Protein AF-A0A521EJX4-F1 (afdb_monomer_lite)

Secondary structure (DSSP, 8-state):
-HHHHHHHHHHTTSS---PPEEEEEESSSS--EEEEE--GGGTT-EEEETT---EEEEEEEEEEEE-TT--S-PPPEEEEEEEEEETTEEEEEEEEEEETTEEEEEEEEETTT--EEEEEEPPPSSPP--EEEEEETTEEEEEESSS---EEEE-TTS-EE-

Structure (mmCIF, N/CA/C/O backbone):
data_AF-A0A521EJX4-F1
#
_entry.id   AF-A0A521EJX4-F1
#
loop_
_atom_site.group_PDB
_atom_site.id
_atom_site.type_symbol
_atom_site.label_atom_id
_atom_site.label_alt_id
_atom_site.label_comp_id
_atom_site.label_asym_id
_atom_site.label_entity_id
_atom_site.label_seq_id
_atom_site.pdbx_PDB_ins_code
_atom_site.Cartn_x
_atom_site.Cartn_y
_atom_site.Cartn_z
_atom_site.occupancy
_atom_site.B_iso_or_equiv
_atom_site.auth_seq_id
_atom_site.auth_comp_id
_atom_site.auth_asym_id
_atom_site.auth_atom_id
_atom_site.pdbx_PDB_model_num
ATOM 1 N N . MET A 1 1 ? 12.817 -32.260 -7.620 1.00 46.25 1 MET A N 1
ATOM 2 C CA . MET A 1 1 ? 11.613 -31.394 -7.627 1.00 46.25 1 MET A CA 1
ATOM 3 C C . MET A 1 1 ? 11.761 -30.136 -6.765 1.00 46.25 1 MET A C 1
ATOM 5 O O . MET A 1 1 ? 11.633 -29.050 -7.306 1.00 46.25 1 MET A O 1
ATOM 9 N N . ARG A 1 2 ? 12.125 -30.228 -5.475 1.00 45.03 2 ARG A N 1
ATOM 10 C CA . ARG A 1 2 ? 12.258 -29.056 -4.572 1.00 45.03 2 ARG A CA 1
ATOM 11 C C . ARG A 1 2 ? 13.278 -27.989 -5.027 1.00 45.03 2 ARG A C 1
ATOM 13 O O . ARG A 1 2 ? 13.022 -26.803 -4.882 1.00 45.03 2 ARG A O 1
ATOM 20 N N . LYS A 1 3 ? 14.399 -28.412 -5.630 1.00 44.38 3 LYS A N 1
ATOM 21 C CA . LYS A 1 3 ? 15.443 -27.513 -6.168 1.00 44.38 3 LYS A CA 1
ATOM 22 C C . LYS A 1 3 ? 15.032 -26.791 -7.463 1.00 44.38 3 LYS A C 1
ATOM 24 O O . LYS A 1 3 ? 15.484 -25.681 -7.696 1.00 44.38 3 LYS A O 1
ATOM 29 N N . LEU A 1 4 ? 14.151 -27.397 -8.265 1.00 50.84 4 LEU A N 1
ATOM 30 C CA . LEU A 1 4 ? 13.644 -26.803 -9.509 1.00 50.84 4 LEU A CA 1
ATOM 31 C C . LEU A 1 4 ? 12.649 -25.670 -9.207 1.00 50.84 4 LEU A C 1
ATOM 33 O O . LEU A 1 4 ? 12.661 -24.634 -9.855 1.00 50.84 4 LEU A O 1
A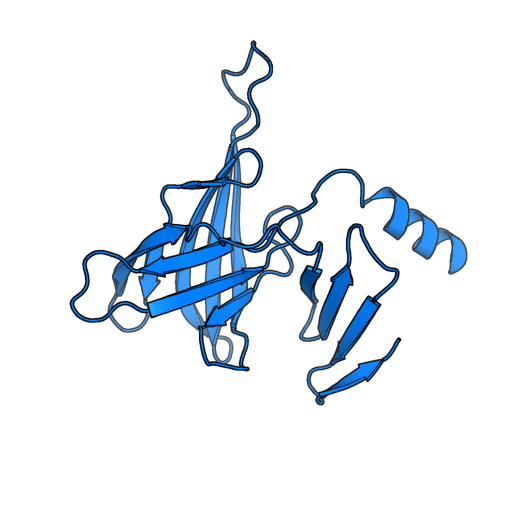TOM 37 N N . LEU A 1 5 ? 11.842 -25.851 -8.157 1.00 52.00 5 LEU A N 1
ATOM 38 C CA . LEU A 1 5 ? 10.836 -24.885 -7.715 1.00 52.00 5 LEU A CA 1
ATOM 39 C C . LEU A 1 5 ? 11.475 -23.607 -7.137 1.00 52.00 5 LEU A C 1
ATOM 41 O O . LEU A 1 5 ? 11.010 -22.509 -7.418 1.00 52.00 5 LEU A O 1
ATOM 45 N N . LEU A 1 6 ? 12.595 -23.744 -6.416 1.00 51.72 6 LEU A N 1
ATOM 46 C CA . LEU A 1 6 ? 13.436 -22.619 -5.978 1.00 51.72 6 LEU A CA 1
ATOM 47 C C . LEU A 1 6 ? 14.039 -21.845 -7.160 1.00 51.72 6 LEU A C 1
ATOM 49 O O . LEU A 1 6 ? 14.074 -20.620 -7.129 1.00 51.72 6 LEU A O 1
ATOM 53 N N . PHE A 1 7 ? 14.458 -22.543 -8.217 1.00 50.62 7 PHE A N 1
ATOM 54 C CA . PHE A 1 7 ? 15.024 -21.912 -9.411 1.00 50.62 7 PHE A CA 1
ATOM 55 C C . PHE A 1 7 ? 13.969 -21.119 -10.204 1.00 50.62 7 PHE A C 1
ATOM 57 O O . PHE A 1 7 ? 14.240 -20.010 -10.656 1.00 50.62 7 PHE A O 1
ATOM 64 N N . CYS A 1 8 ? 12.735 -21.628 -10.297 1.00 53.03 8 CYS A N 1
ATOM 65 C CA . CYS A 1 8 ? 11.620 -20.897 -10.908 1.00 53.03 8 CYS A CA 1
ATOM 66 C C . CYS A 1 8 ? 11.234 -19.626 -10.131 1.00 53.03 8 CYS A C 1
ATOM 68 O O . CYS A 1 8 ? 10.887 -18.630 -10.755 1.00 53.03 8 CYS A O 1
ATOM 70 N N . ILE A 1 9 ? 11.328 -19.630 -8.794 1.00 56.75 9 ILE A N 1
ATOM 71 C CA . ILE A 1 9 ? 11.054 -18.439 -7.965 1.00 56.75 9 ILE A CA 1
ATOM 72 C C . ILE A 1 9 ? 12.098 -17.336 -8.215 1.00 56.75 9 ILE A C 1
ATOM 74 O O . ILE A 1 9 ? 11.740 -16.163 -8.255 1.00 56.75 9 ILE A O 1
ATOM 78 N N . ILE A 1 10 ? 13.366 -17.703 -8.440 1.00 54.59 10 ILE A N 1
ATOM 79 C CA . ILE A 1 10 ? 14.466 -16.752 -8.683 1.00 54.59 10 ILE A CA 1
ATOM 80 C C . ILE A 1 10 ? 14.376 -16.120 -10.084 1.00 54.59 10 ILE A C 1
ATOM 82 O O . ILE A 1 10 ? 14.683 -14.947 -10.252 1.00 54.59 10 ILE A O 1
ATOM 86 N N . MET A 1 11 ? 13.910 -16.853 -11.097 1.00 45.06 11 MET A N 1
ATOM 87 C CA . MET A 1 11 ? 13.822 -16.325 -12.471 1.00 45.06 11 MET A CA 1
ATOM 88 C C . MET A 1 11 ? 12.661 -15.333 -12.679 1.00 45.06 11 MET A C 1
ATOM 90 O O . MET A 1 11 ? 12.671 -14.580 -13.647 1.00 45.06 11 MET A O 1
ATOM 94 N N . ILE A 1 12 ? 11.674 -15.294 -11.775 1.00 50.50 12 ILE A N 1
ATOM 95 C CA . ILE A 1 12 ? 10.532 -14.360 -11.843 1.0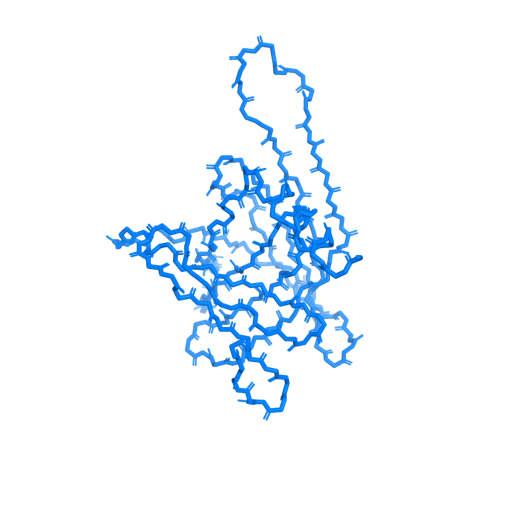0 50.50 12 ILE A CA 1
ATOM 96 C C . ILE A 1 12 ? 10.877 -12.988 -11.223 1.00 50.50 12 ILE A C 1
ATOM 98 O O . ILE A 1 12 ? 10.153 -12.020 -11.436 1.00 50.50 12 ILE A O 1
ATOM 102 N N . SER A 1 13 ? 11.997 -12.847 -10.501 1.00 42.53 13 SER A N 1
ATOM 103 C CA . SER A 1 13 ? 12.364 -11.587 -9.828 1.00 42.53 13 SER A CA 1
ATOM 104 C C . SER A 1 13 ? 13.038 -10.545 -10.735 1.00 42.53 13 SER A C 1
ATOM 106 O O . SER A 1 13 ? 13.594 -9.565 -10.238 1.00 42.53 13 SER A O 1
ATOM 108 N N . GLY A 1 14 ? 13.015 -10.736 -12.056 1.00 39.88 14 GLY A N 1
ATOM 109 C CA . GLY A 1 14 ? 13.516 -9.754 -13.011 1.00 39.88 14 GLY A CA 1
ATOM 110 C C . GLY A 1 14 ? 12.597 -8.534 -13.104 1.00 39.88 14 GLY A C 1
ATOM 111 O O . GLY A 1 14 ? 11.543 -8.605 -13.725 1.00 39.88 14 GLY A O 1
ATOM 112 N N . GLY A 1 15 ? 13.028 -7.408 -12.528 1.00 44.88 15 GLY A N 1
ATOM 113 C CA . GLY A 1 15 ? 12.704 -6.080 -13.063 1.00 44.88 15 GLY A CA 1
ATOM 114 C C . GLY A 1 15 ? 11.689 -5.203 -12.329 1.00 44.88 15 GLY A C 1
ATOM 115 O O . GLY A 1 15 ? 11.367 -4.149 -12.858 1.00 44.88 15 GLY A O 1
ATOM 116 N N . TYR A 1 16 ? 11.215 -5.555 -11.131 1.00 50.19 16 TYR A N 1
ATOM 117 C CA . TYR A 1 16 ? 10.328 -4.665 -10.365 1.00 50.19 16 TYR A CA 1
ATOM 118 C C . TYR A 1 16 ? 10.824 -4.466 -8.935 1.00 50.19 16 TYR A C 1
ATOM 120 O O . TYR A 1 16 ? 10.388 -5.128 -7.994 1.00 50.19 16 TYR A O 1
ATOM 128 N N . SER A 1 17 ? 11.733 -3.508 -8.760 1.00 55.50 17 SER A N 1
ATOM 129 C CA . SER A 1 17 ? 12.051 -2.957 -7.441 1.00 55.50 17 SER A CA 1
ATOM 130 C C . SER A 1 17 ? 10.965 -1.951 -7.062 1.00 55.50 17 SER A C 1
ATOM 132 O O . SER A 1 17 ? 11.147 -0.745 -7.198 1.00 55.50 17 SER A O 1
ATOM 134 N N . ALA A 1 18 ? 9.794 -2.445 -6.658 1.00 60.81 18 ALA A N 1
ATOM 135 C CA . ALA A 1 18 ? 8.724 -1.595 -6.149 1.00 60.81 18 ALA A CA 1
ATOM 136 C C . ALA A 1 18 ? 9.166 -0.976 -4.812 1.00 60.81 18 ALA A C 1
ATOM 138 O O . ALA A 1 18 ? 9.118 -1.620 -3.762 1.00 60.81 18 ALA A O 1
ATOM 139 N N . GLN A 1 19 ? 9.654 0.263 -4.874 1.00 80.81 19 GLN A N 1
ATOM 140 C CA . GLN A 1 19 ? 9.965 1.057 -3.692 1.00 80.81 19 GLN A CA 1
ATOM 141 C C . GLN A 1 19 ? 8.659 1.407 -2.965 1.00 80.81 19 GLN A C 1
ATOM 143 O O . GLN A 1 19 ? 7.645 1.665 -3.622 1.00 80.81 19 GLN A O 1
ATOM 148 N N . PRO A 1 20 ? 8.648 1.405 -1.623 1.00 90.12 20 PRO A N 1
ATOM 149 C CA . PRO A 1 20 ? 7.482 1.845 -0.880 1.00 90.12 20 PRO A CA 1
ATOM 150 C C . PRO A 1 20 ? 7.211 3.332 -1.115 1.00 90.12 20 PRO A C 1
ATOM 152 O O . PRO A 1 20 ? 8.138 4.130 -1.222 1.00 90.12 20 PRO A O 1
ATOM 155 N N . PHE A 1 21 ? 5.936 3.710 -1.126 1.00 91.75 21 PHE A N 1
ATOM 156 C CA . PHE A 1 21 ? 5.526 5.108 -1.222 1.00 91.75 21 PHE A CA 1
ATOM 157 C C . PHE A 1 21 ? 5.191 5.653 0.157 1.00 91.75 21 PHE A C 1
ATOM 159 O O . PHE A 1 21 ? 4.254 5.175 0.798 1.00 91.75 21 PHE A O 1
ATOM 166 N N . THR A 1 22 ? 5.918 6.672 0.602 1.00 93.38 22 THR A N 1
ATOM 167 C CA . THR A 1 22 ? 5.516 7.474 1.761 1.00 93.38 22 THR A CA 1
ATOM 168 C C . THR A 1 22 ? 4.568 8.565 1.288 1.00 93.38 22 THR A C 1
ATOM 170 O O . THR A 1 22 ? 4.873 9.310 0.362 1.00 93.38 22 THR A O 1
ATOM 173 N N . LEU A 1 23 ? 3.394 8.632 1.907 1.00 95.00 23 LEU A N 1
ATOM 174 C CA . LEU A 1 23 ? 2.277 9.451 1.463 1.00 95.00 23 LEU A CA 1
ATOM 175 C C . LEU A 1 23 ? 1.757 10.311 2.604 1.00 95.00 23 LEU A C 1
ATOM 177 O O . LEU A 1 23 ? 1.741 9.889 3.765 1.00 95.00 23 LEU A O 1
ATOM 181 N N . LYS A 1 24 ? 1.257 11.492 2.258 1.00 96.06 24 LYS A N 1
ATOM 182 C CA . LYS A 1 24 ? 0.566 12.394 3.175 1.00 96.06 24 LYS A CA 1
ATOM 183 C C . LYS A 1 24 ? -0.744 12.862 2.549 1.00 96.06 24 LYS A C 1
ATOM 185 O O . LYS A 1 24 ? -0.787 13.149 1.358 1.00 96.06 24 LYS A O 1
ATOM 190 N N . SER A 1 25 ? -1.815 12.923 3.336 1.00 96.38 25 SER A N 1
ATOM 191 C CA . SER A 1 25 ? -3.066 13.537 2.893 1.00 96.38 25 SER A CA 1
ATOM 192 C C . SER A 1 25 ? -2.936 15.052 2.829 1.00 96.38 25 SER A C 1
ATOM 194 O O . SER A 1 25 ? -2.350 15.639 3.738 1.00 96.38 25 SER A O 1
ATOM 196 N N . THR A 1 26 ? -3.539 15.674 1.821 1.00 92.25 26 THR A N 1
ATOM 197 C CA . THR A 1 26 ? -3.525 17.131 1.646 1.00 92.25 26 THR A CA 1
ATOM 198 C C . THR A 1 26 ? -4.936 17.717 1.593 1.00 92.25 26 THR A C 1
ATOM 200 O O . THR A 1 26 ? -5.910 17.023 1.289 1.00 92.25 26 THR A O 1
ATOM 203 N N . GLY A 1 27 ? -5.054 19.004 1.939 1.00 82.56 27 GLY A N 1
ATOM 204 C CA . GLY A 1 27 ? -6.307 19.767 1.850 1.00 82.56 27 GLY A CA 1
ATOM 205 C C . GLY A 1 27 ? -7.297 19.571 3.006 1.00 82.56 27 GLY A C 1
ATOM 206 O O . GLY A 1 27 ? -8.424 20.052 2.921 1.00 82.56 27 GLY A O 1
ATOM 207 N N . GLU A 1 28 ? -6.903 18.893 4.085 1.00 82.25 28 GLU A N 1
ATOM 208 C CA . GLU A 1 28 ? -7.753 18.633 5.252 1.00 82.25 28 GLU A CA 1
ATOM 209 C C . GLU A 1 28 ? -7.267 19.403 6.487 1.00 82.25 28 GLU A C 1
ATOM 211 O O . GLU A 1 28 ? -6.089 19.708 6.632 1.00 82.25 28 GLU A O 1
ATOM 216 N N . ALA A 1 29 ? -8.169 19.685 7.435 1.00 81.88 29 ALA A N 1
ATOM 217 C CA . ALA A 1 29 ? -7.794 20.361 8.686 1.00 81.88 29 ALA A CA 1
ATOM 218 C C . ALA A 1 29 ? -6.841 19.520 9.559 1.00 81.88 29 ALA A C 1
ATOM 220 O O . ALA A 1 29 ? -6.117 20.052 10.400 1.00 81.88 29 ALA A O 1
ATOM 221 N N . LYS A 1 30 ? -6.868 18.193 9.386 1.00 87.69 30 LYS A N 1
ATOM 222 C CA . LYS A 1 30 ? -5.956 17.259 10.043 1.00 87.69 30 LYS A CA 1
ATOM 223 C C . LYS A 1 30 ? -5.430 16.257 9.030 1.00 87.69 30 LYS A C 1
ATOM 225 O O . LYS A 1 30 ? -6.145 15.330 8.646 1.00 87.69 30 LYS A O 1
ATOM 230 N N . ASP A 1 31 ? -4.163 16.421 8.685 1.00 92.19 31 ASP A N 1
ATOM 231 C CA . ASP A 1 31 ? -3.469 15.505 7.795 1.00 92.19 31 ASP A CA 1
ATOM 232 C C . ASP A 1 31 ? -3.160 14.167 8.485 1.00 92.19 31 ASP A C 1
ATOM 234 O O . ASP A 1 31 ? -3.009 14.075 9.710 1.00 92.19 31 ASP A O 1
ATOM 238 N N . PHE A 1 32 ? -3.020 13.120 7.681 1.00 94.44 32 PHE A N 1
ATOM 239 C CA . PHE A 1 32 ? -2.450 11.841 8.077 1.00 94.44 32 PHE A CA 1
ATOM 240 C C . PHE A 1 32 ? -1.388 11.399 7.073 1.00 94.44 32 PHE A C 1
ATOM 242 O O . PHE A 1 32 ? -1.407 11.792 5.908 1.00 94.44 32 PHE A O 1
ATOM 249 N N . SER A 1 33 ? -0.483 10.539 7.530 1.00 95.44 33 SER A N 1
ATOM 250 C CA . SER A 1 33 ? 0.582 9.971 6.708 1.00 95.44 33 SER A CA 1
ATOM 251 C C . SER A 1 33 ? 0.611 8.455 6.831 1.00 95.44 33 SER A C 1
ATOM 253 O O . SER A 1 33 ? 0.192 7.889 7.848 1.00 95.44 33 SER A O 1
ATOM 255 N N . LEU A 1 34 ? 1.070 7.798 5.772 1.00 96.38 34 LEU A N 1
ATOM 256 C CA . LEU A 1 34 ? 1.212 6.350 5.703 1.00 96.38 34 LEU A CA 1
ATOM 257 C C . LEU A 1 34 ? 2.303 5.961 4.710 1.00 96.38 34 LEU A C 1
ATOM 259 O O . LEU A 1 34 ? 2.624 6.722 3.803 1.00 96.38 34 LEU A O 1
ATOM 263 N N . THR A 1 35 ? 2.831 4.755 4.859 1.00 95.38 35 THR A N 1
ATOM 264 C CA . THR A 1 35 ? 3.704 4.128 3.869 1.00 95.38 35 THR A CA 1
ATOM 265 C C . THR A 1 35 ? 2.953 2.979 3.212 1.00 95.38 35 THR A C 1
ATOM 267 O O . TH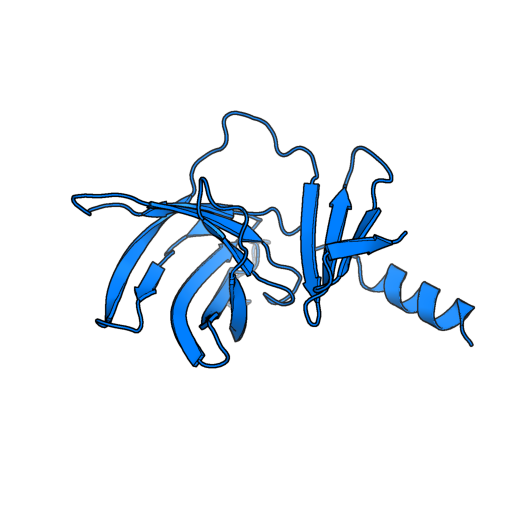R A 1 35 ? 2.407 2.119 3.907 1.00 95.38 35 THR A O 1
ATOM 270 N N . LEU A 1 36 ? 2.917 2.959 1.883 1.00 95.56 36 LEU A N 1
ATOM 271 C CA . LEU A 1 36 ? 2.359 1.875 1.086 1.00 95.56 36 LEU A CA 1
ATOM 272 C C . LEU A 1 36 ? 3.493 1.001 0.558 1.00 95.56 36 LEU A C 1
ATOM 274 O O . LEU A 1 36 ? 4.397 1.479 -0.121 1.00 95.56 36 LEU A O 1
ATOM 278 N N . TYR A 1 37 ? 3.406 -0.294 0.838 1.00 94.31 37 TYR A N 1
ATOM 279 C CA . TYR A 1 37 ? 4.263 -1.319 0.253 1.00 94.31 37 TYR A CA 1
ATOM 280 C C . TYR A 1 37 ? 3.447 -2.120 -0.755 1.00 94.31 37 TYR A C 1
ATOM 282 O O . TYR A 1 37 ? 2.281 -2.419 -0.498 1.00 94.31 37 TYR A O 1
ATOM 290 N N . TYR A 1 38 ? 4.044 -2.479 -1.888 1.00 92.62 38 TYR A N 1
ATOM 291 C CA . TYR A 1 38 ? 3.404 -3.281 -2.928 1.00 92.62 38 TYR A CA 1
ATOM 292 C C . TYR A 1 38 ? 4.457 -4.050 -3.721 1.00 92.62 38 TYR A C 1
ATOM 294 O O . TYR A 1 38 ? 5.595 -3.610 -3.838 1.00 92.62 38 TYR A O 1
ATOM 302 N N . GLY A 1 39 ? 4.083 -5.215 -4.237 1.00 89.00 39 GLY A N 1
ATOM 303 C CA . GLY A 1 39 ? 4.875 -5.986 -5.188 1.00 89.00 39 GLY A CA 1
ATOM 304 C C . GLY A 1 39 ? 4.326 -5.873 -6.606 1.00 89.00 39 GLY A C 1
ATOM 305 O O . GLY A 1 39 ? 3.427 -5.079 -6.889 1.00 89.00 39 GLY A O 1
ATOM 306 N N . ALA A 1 40 ? 4.847 -6.719 -7.495 1.00 86.88 40 ALA A N 1
ATOM 307 C CA . ALA A 1 40 ? 4.451 -6.760 -8.900 1.00 86.88 40 ALA A CA 1
ATOM 308 C C . ALA A 1 40 ? 2.923 -6.841 -9.077 1.00 86.88 40 ALA A C 1
ATOM 310 O O . ALA A 1 40 ? 2.239 -7.609 -8.387 1.00 86.88 40 ALA A O 1
ATOM 311 N N . GLN A 1 41 ? 2.394 -6.057 -10.023 1.00 89.75 41 GLN A N 1
ATOM 312 C CA . GLN A 1 41 ? 0.957 -5.968 -10.325 1.00 89.75 41 GLN A CA 1
ATOM 313 C C . GLN A 1 41 ? 0.098 -5.558 -9.112 1.00 89.75 41 GLN A C 1
ATOM 315 O O . GLN A 1 41 ? -1.061 -5.960 -8.981 1.00 89.75 41 GLN A O 1
ATOM 320 N N . GLY A 1 42 ? 0.697 -4.840 -8.159 1.00 90.19 42 GLY A N 1
ATOM 321 C CA . GLY A 1 42 ? 0.069 -4.424 -6.910 1.00 90.19 42 GLY A CA 1
ATOM 322 C C . GLY A 1 42 ? -0.196 -5.546 -5.901 1.00 90.19 42 GLY A C 1
ATOM 323 O O . GLY A 1 42 ? -0.929 -5.339 -4.932 1.00 90.19 42 GLY A O 1
ATOM 324 N N . LYS A 1 43 ? 0.364 -6.744 -6.096 1.00 93.06 43 LYS A N 1
ATOM 325 C CA . LYS A 1 43 ? 0.176 -7.879 -5.178 1.00 93.06 43 LYS A CA 1
ATOM 326 C C . LYS A 1 43 ? 0.988 -7.712 -3.899 1.00 93.06 43 LYS A C 1
ATOM 328 O O . LYS A 1 43 ? 1.963 -6.974 -3.847 1.00 93.06 43 LYS A O 1
ATOM 333 N N . GLY A 1 44 ? 0.581 -8.429 -2.853 1.00 93.38 44 GLY A N 1
ATOM 334 C CA . GLY A 1 44 ? 1.265 -8.409 -1.558 1.00 93.38 44 GLY A CA 1
ATOM 335 C C . GLY A 1 44 ? 1.260 -7.044 -0.868 1.00 93.38 44 GLY A C 1
ATOM 336 O O . GLY A 1 44 ? 2.116 -6.783 -0.022 1.00 93.38 44 GLY A O 1
ATOM 337 N N . ALA A 1 45 ? 0.332 -6.171 -1.265 1.00 96.06 45 ALA A N 1
ATOM 338 C CA . ALA A 1 45 ? 0.308 -4.789 -0.841 1.00 96.06 45 ALA A CA 1
ATOM 339 C C . ALA A 1 45 ? -0.304 -4.611 0.553 1.00 96.06 45 ALA A C 1
ATOM 341 O O . ALA A 1 45 ? -1.209 -5.342 0.972 1.00 96.06 45 ALA A O 1
ATOM 342 N N . PHE A 1 46 ? 0.186 -3.609 1.272 1.00 97.12 46 PHE A N 1
ATOM 343 C CA . PHE A 1 46 ? -0.351 -3.178 2.556 1.00 97.12 46 PHE A CA 1
ATOM 344 C C . PHE A 1 46 ? 0.015 -1.715 2.817 1.00 97.12 46 PHE A C 1
ATOM 346 O O . PHE A 1 46 ? 0.990 -1.201 2.266 1.00 97.12 46 PHE A O 1
ATOM 353 N N . VAL A 1 47 ? -0.744 -1.058 3.692 1.00 97.12 47 VAL A N 1
ATOM 354 C CA . VAL A 1 47 ? -0.373 0.252 4.240 1.00 97.12 47 VAL A CA 1
ATOM 355 C C . VAL A 1 47 ? 0.036 0.138 5.698 1.00 97.12 47 VAL A C 1
ATOM 357 O O . VAL A 1 47 ? -0.481 -0.697 6.444 1.00 97.12 47 VAL A O 1
ATOM 360 N N . GLN A 1 48 ? 0.942 1.013 6.112 1.00 96.12 48 GLN A N 1
ATOM 361 C CA . GLN A 1 48 ? 1.292 1.239 7.504 1.00 96.12 48 GLN A CA 1
ATOM 362 C C . GLN A 1 48 ? 1.149 2.731 7.807 1.00 96.12 48 GLN A C 1
ATOM 364 O O . GLN A 1 48 ? 1.882 3.551 7.260 1.00 96.12 48 GLN A O 1
ATOM 369 N N . TYR A 1 49 ? 0.199 3.092 8.670 1.00 95.12 49 TYR A N 1
ATOM 370 C CA . TYR A 1 49 ? 0.007 4.484 9.079 1.00 95.12 49 TYR A CA 1
ATOM 371 C C . TYR A 1 49 ? 1.176 4.968 9.942 1.00 95.12 49 TYR A C 1
ATOM 373 O O . TYR A 1 49 ? 1.682 4.238 10.798 1.00 95.12 49 TYR A O 1
ATOM 381 N N . SER A 1 50 ? 1.588 6.220 9.753 1.00 93.25 50 SER A N 1
ATOM 382 C CA . SER A 1 50 ? 2.676 6.817 10.524 1.00 93.25 50 SER A CA 1
ATOM 383 C C . SER A 1 50 ? 2.370 6.779 12.026 1.00 93.25 50 SER A C 1
ATOM 385 O O . SER A 1 50 ? 1.268 7.099 12.472 1.00 93.25 50 SER A O 1
ATOM 387 N N . GLY A 1 51 ? 3.354 6.348 12.820 1.00 91.69 51 GLY A N 1
ATOM 388 C CA . GLY A 1 51 ? 3.207 6.171 14.269 1.00 91.69 51 GLY A CA 1
ATOM 389 C C . GLY A 1 51 ? 2.438 4.912 14.695 1.00 91.69 51 GLY A C 1
ATOM 390 O O . GLY A 1 51 ? 2.232 4.712 15.893 1.00 91.69 51 GLY A O 1
ATOM 391 N N . LYS A 1 52 ? 2.022 4.053 13.755 1.00 92.56 52 LYS A N 1
ATOM 392 C CA . LYS A 1 52 ? 1.363 2.767 14.029 1.00 92.56 52 LYS A CA 1
ATOM 393 C C . LYS A 1 52 ? 2.276 1.597 13.677 1.00 92.56 52 LYS A C 1
ATOM 395 O O . LYS A 1 52 ? 3.060 1.655 12.729 1.00 92.56 52 LYS A O 1
ATOM 400 N N . LYS A 1 53 ? 2.195 0.524 14.466 1.00 88.88 53 LYS A N 1
ATOM 401 C CA . LYS A 1 53 ? 2.913 -0.734 14.182 1.00 88.88 53 LYS A CA 1
ATOM 402 C C . LYS A 1 53 ? 2.069 -1.670 13.326 1.00 88.88 53 LYS A C 1
ATOM 404 O O . LYS A 1 53 ? 2.607 -2.538 12.648 1.00 88.88 53 LYS A O 1
ATOM 409 N N . GLU A 1 54 ? 0.758 -1.496 13.392 1.00 91.69 54 GLU A N 1
ATOM 410 C CA . GLU A 1 54 ? -0.224 -2.266 12.661 1.00 91.69 54 GLU A CA 1
ATOM 411 C C . GLU A 1 54 ? -0.124 -1.980 11.162 1.00 91.69 54 GLU A C 1
ATOM 413 O O . GLU A 1 54 ? 0.020 -0.833 10.731 1.00 91.69 54 GLU A O 1
ATOM 418 N N . ILE A 1 55 ? -0.239 -3.046 10.375 1.00 94.75 55 ILE A N 1
ATOM 419 C CA . ILE A 1 55 ? -0.367 -2.978 8.923 1.00 94.75 55 ILE A CA 1
ATOM 420 C C . ILE A 1 55 ? -1.805 -3.300 8.536 1.00 94.75 55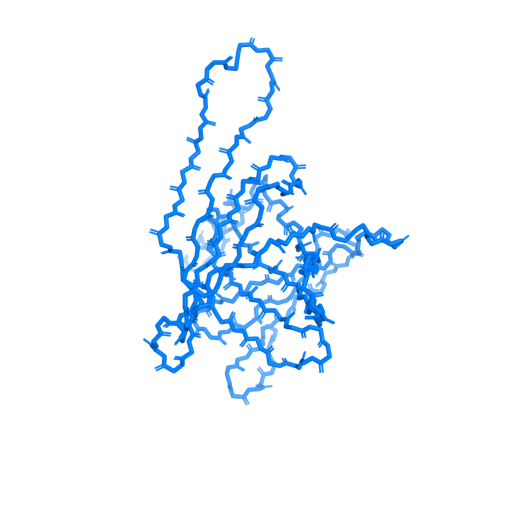 ILE A C 1
ATOM 422 O O . ILE A 1 55 ? -2.467 -4.105 9.194 1.00 94.75 55 ILE A O 1
ATOM 426 N N . ILE A 1 56 ? -2.279 -2.702 7.451 1.00 96.12 56 ILE A N 1
ATOM 427 C CA . ILE A 1 56 ? -3.597 -2.992 6.894 1.00 96.12 56 ILE A CA 1
ATOM 428 C C . ILE A 1 56 ? -3.401 -3.563 5.499 1.00 96.12 56 ILE A C 1
ATOM 430 O O . ILE A 1 56 ? -2.813 -2.922 4.627 1.00 96.12 56 ILE A O 1
ATOM 434 N N . SER A 1 57 ? -3.874 -4.791 5.298 1.00 96.69 57 SER A N 1
ATOM 435 C CA . SER A 1 57 ? -3.748 -5.486 4.022 1.00 96.69 57 SER A CA 1
ATOM 436 C C . SER A 1 57 ? -4.544 -4.782 2.930 1.00 96.69 57 SER A C 1
ATOM 438 O O . SER A 1 57 ? -5.699 -4.397 3.145 1.00 96.69 57 SER A O 1
ATOM 440 N N . LEU A 1 58 ? -3.948 -4.699 1.746 1.00 97.75 58 LEU A N 1
ATOM 441 C CA . LEU A 1 58 ? -4.593 -4.201 0.547 1.00 97.75 58 LEU A CA 1
ATOM 442 C C . LEU A 1 58 ? -4.915 -5.365 -0.393 1.00 97.75 58 LEU A C 1
ATOM 444 O O . LEU A 1 58 ? -4.039 -6.125 -0.803 1.00 97.75 58 LEU A O 1
ATOM 448 N N . GLN A 1 59 ? -6.185 -5.498 -0.759 1.00 97.06 59 GLN A N 1
ATOM 449 C CA . GLN A 1 59 ? -6.629 -6.444 -1.777 1.00 97.06 59 GLN A CA 1
ATOM 450 C C . GLN A 1 59 ? -6.657 -5.745 -3.136 1.00 97.06 59 GLN A C 1
ATOM 452 O O . GLN A 1 59 ? -7.284 -4.697 -3.278 1.00 97.06 59 GLN A O 1
ATOM 457 N N . VAL A 1 60 ? -6.024 -6.334 -4.152 1.00 97.06 60 VAL A N 1
ATOM 458 C CA . VAL A 1 60 ? -6.102 -5.822 -5.529 1.00 97.06 60 VAL A CA 1
ATOM 459 C C . VAL A 1 60 ? -7.552 -5.891 -6.006 1.00 97.06 60 VAL A C 1
ATOM 461 O O . VAL A 1 60 ? -8.134 -6.971 -6.087 1.00 97.06 60 VAL A O 1
ATOM 464 N N . LYS A 1 61 ? -8.130 -4.731 -6.322 1.00 97.56 61 LYS A N 1
ATOM 465 C CA . LYS A 1 61 ? -9.446 -4.613 -6.960 1.00 97.56 61 LYS A CA 1
ATOM 466 C C . LYS A 1 61 ? -9.313 -4.530 -8.476 1.00 97.56 61 LYS A C 1
ATOM 468 O O . LYS A 1 61 ? -10.116 -5.116 -9.193 1.00 97.56 61 LYS A O 1
ATOM 473 N N . SER A 1 62 ? -8.329 -3.778 -8.957 1.00 97.06 62 SER A N 1
ATOM 474 C CA . SER A 1 62 ? -8.016 -3.652 -10.379 1.00 97.06 62 SER A CA 1
ATOM 475 C C . SER A 1 62 ? -6.542 -3.319 -10.545 1.00 97.06 62 SER A C 1
ATOM 477 O O . SER A 1 62 ? -6.001 -2.518 -9.787 1.00 97.06 62 SER A O 1
ATOM 479 N N . PHE A 1 63 ? -5.936 -3.898 -11.571 1.00 95.19 63 PHE A N 1
ATOM 480 C CA . PHE A 1 63 ? -4.613 -3.550 -12.063 1.00 95.19 63 PHE A CA 1
ATOM 481 C C . PHE A 1 63 ? -4.705 -3.470 -13.582 1.00 95.19 63 PHE A C 1
ATOM 483 O O . PHE A 1 63 ? -5.250 -4.383 -14.208 1.00 95.19 63 PHE A O 1
ATOM 490 N N . ARG A 1 64 ? -4.242 -2.369 -14.167 1.00 94.44 64 ARG A N 1
ATOM 491 C CA . ARG A 1 64 ? -4.174 -2.196 -15.620 1.00 94.44 64 ARG A CA 1
ATOM 492 C C . ARG A 1 64 ? -2.849 -1.552 -15.969 1.00 94.44 64 ARG A C 1
ATOM 494 O O . ARG A 1 64 ? -2.394 -0.680 -15.241 1.00 94.44 64 ARG A O 1
ATOM 501 N N . VAL A 1 65 ? -2.283 -1.976 -17.084 1.00 91.19 65 VAL A N 1
ATOM 502 C CA . VAL A 1 65 ? -1.122 -1.331 -17.685 1.00 91.19 65 VAL A CA 1
ATOM 503 C C . VAL A 1 65 ? -1.626 -0.694 -18.961 1.00 91.19 65 VAL A C 1
ATOM 505 O O . VAL A 1 65 ? -2.233 -1.377 -19.784 1.00 91.19 65 VAL A O 1
ATOM 508 N N . ASP A 1 66 ? -1.452 0.611 -19.075 1.00 88.25 66 ASP A N 1
ATOM 509 C CA . ASP A 1 66 ? -1.585 1.281 -20.357 1.00 88.25 66 ASP A CA 1
ATOM 510 C C . ASP A 1 66 ? -0.226 1.208 -21.037 1.00 88.25 66 ASP A C 1
ATOM 512 O O . ASP A 1 66 ? 0.757 1.604 -20.413 1.00 88.25 66 ASP A O 1
ATOM 516 N N . THR A 1 67 ? -0.191 0.693 -22.265 1.00 82.50 67 THR A N 1
ATOM 517 C CA . THR A 1 67 ? 0.982 0.564 -23.148 1.00 82.50 67 THR A CA 1
ATOM 518 C C . THR A 1 67 ? 0.824 1.375 -24.442 1.00 82.50 67 THR A C 1
ATOM 520 O O . THR A 1 67 ? 1.727 1.381 -25.279 1.00 82.50 67 THR A O 1
ATOM 523 N N . ASP A 1 68 ? -0.328 2.018 -24.650 1.00 73.81 68 ASP A N 1
ATOM 524 C CA . ASP A 1 68 ? -0.706 2.593 -25.939 1.00 73.81 68 ASP A CA 1
ATOM 525 C C . ASP A 1 68 ? -0.049 3.964 -26.172 1.00 73.81 68 ASP A C 1
ATOM 527 O O . ASP A 1 68 ? 0.120 4.779 -25.267 1.00 73.81 68 ASP A O 1
ATOM 531 N N . GLY A 1 69 ? 0.332 4.234 -27.426 1.00 59.03 69 GLY A N 1
ATOM 532 C CA . GLY A 1 69 ? 0.845 5.542 -27.859 1.00 59.03 69 GLY A CA 1
ATOM 533 C C . GLY A 1 69 ? 2.325 5.826 -27.564 1.00 59.03 69 GLY A C 1
ATOM 534 O O . GLY A 1 69 ? 2.787 6.928 -27.851 1.00 59.03 69 GLY A O 1
ATOM 535 N N . ARG A 1 70 ? 3.089 4.856 -27.043 1.00 65.00 70 ARG A N 1
ATOM 536 C CA . ARG A 1 70 ? 4.499 5.049 -26.649 1.00 65.00 70 ARG A CA 1
ATOM 537 C C . ARG A 1 70 ? 5.479 4.522 -27.695 1.00 65.00 70 ARG A C 1
ATOM 539 O O . ARG A 1 70 ? 6.087 3.468 -27.543 1.00 65.00 70 ARG A O 1
ATOM 546 N N . SER A 1 71 ? 5.628 5.259 -28.792 1.00 57.41 71 SER A N 1
ATOM 547 C CA . SER A 1 71 ? 6.593 4.961 -29.865 1.00 57.41 71 SER A CA 1
ATOM 548 C C . SER A 1 71 ? 8.029 5.442 -29.582 1.00 57.41 71 SER A C 1
ATOM 550 O O . SER A 1 71 ? 8.904 5.274 -30.426 1.00 57.41 71 SER A O 1
ATOM 552 N N . ASP A 1 72 ? 8.287 6.046 -28.421 1.00 61.50 72 ASP A N 1
ATOM 553 C CA . ASP A 1 72 ? 9.504 6.808 -28.096 1.00 61.50 72 ASP A CA 1
ATOM 554 C C . ASP A 1 72 ? 10.278 6.298 -26.861 1.00 61.50 72 ASP A C 1
ATOM 556 O O . ASP A 1 72 ? 11.232 6.939 -26.424 1.00 61.50 72 ASP A O 1
ATOM 560 N N . GLY A 1 73 ? 9.914 5.135 -26.306 1.00 62.75 73 GLY A N 1
ATOM 561 C CA . GLY A 1 73 ? 10.604 4.549 -25.148 1.00 62.75 73 GLY A CA 1
ATOM 562 C C . GLY A 1 73 ? 10.173 5.112 -23.788 1.00 62.75 73 GLY A C 1
ATOM 563 O O . GLY A 1 73 ? 10.853 4.871 -22.788 1.00 62.75 73 GLY A O 1
ATOM 564 N N . GLN A 1 74 ? 9.055 5.843 -23.728 1.00 69.62 74 GLN A N 1
ATOM 565 C CA . GLN A 1 74 ? 8.447 6.250 -22.462 1.00 69.62 74 GLN A CA 1
ATOM 566 C C . GLN A 1 74 ? 7.939 5.041 -21.652 1.00 69.62 74 GLN A C 1
ATOM 568 O O . GLN A 1 74 ? 7.449 4.071 -22.233 1.00 69.62 74 GLN A O 1
ATOM 573 N N . PRO A 1 75 ? 8.046 5.082 -20.313 1.00 74.88 75 PRO A N 1
ATOM 574 C CA . PRO A 1 75 ? 7.630 3.981 -19.451 1.00 74.88 75 PRO A CA 1
ATOM 575 C C . PRO A 1 75 ? 6.120 3.762 -19.420 1.00 74.88 75 PRO A C 1
ATOM 577 O O . PRO A 1 75 ? 5.333 4.696 -19.578 1.00 74.88 75 PRO A O 1
ATOM 580 N N . ASP A 1 76 ? 5.732 2.524 -19.123 1.00 85.81 76 ASP A N 1
ATOM 581 C CA . ASP A 1 76 ? 4.334 2.165 -18.927 1.00 85.81 76 ASP A CA 1
ATOM 582 C C . ASP A 1 76 ? 3.714 2.843 -17.705 1.00 85.81 76 ASP A C 1
ATOM 584 O O . ASP A 1 76 ? 4.380 3.072 -16.689 1.00 85.81 76 ASP A O 1
ATOM 588 N N . ILE A 1 77 ? 2.415 3.137 -17.813 1.00 89.50 77 ILE A N 1
ATOM 589 C CA . ILE A 1 77 ? 1.615 3.647 -16.702 1.00 89.50 77 ILE A CA 1
ATOM 590 C C . ILE A 1 77 ? 0.812 2.487 -16.124 1.00 89.50 77 ILE A C 1
ATOM 592 O O . ILE A 1 77 ? -0.025 1.875 -16.794 1.00 89.50 77 ILE A O 1
ATOM 596 N N . GLU A 1 78 ? 1.052 2.207 -14.850 1.00 92.31 78 GLU A N 1
ATOM 597 C CA . GLU A 1 78 ? 0.303 1.232 -14.075 1.00 92.31 78 GLU A CA 1
ATOM 598 C C . GLU A 1 78 ? -0.825 1.925 -13.302 1.00 92.31 78 GLU A C 1
ATOM 600 O O . GLU A 1 78 ? -0.600 2.784 -12.450 1.00 92.31 78 GLU A O 1
ATOM 605 N N . TYR A 1 79 ? -2.060 1.505 -13.554 1.00 95.31 79 TYR A N 1
ATOM 606 C CA . TYR A 1 79 ? -3.243 1.934 -12.819 1.00 95.31 79 TYR A CA 1
ATOM 607 C C . TYR A 1 79 ? -3.590 0.893 -11.760 1.00 95.31 79 TYR A C 1
ATOM 609 O O . TYR A 1 79 ? -4.085 -0.199 -12.070 1.00 95.31 79 TYR A O 1
ATOM 617 N N . CYS A 1 80 ? -3.384 1.250 -10.496 1.00 96.06 80 CYS A N 1
ATOM 618 C CA . CYS A 1 80 ? -3.631 0.374 -9.359 1.00 96.06 80 CYS A CA 1
ATOM 619 C C . CYS A 1 80 ? -4.846 0.839 -8.553 1.00 96.06 80 CYS A C 1
ATOM 621 O O . CYS A 1 80 ? -4.946 1.995 -8.139 1.00 96.06 80 CYS A O 1
ATOM 62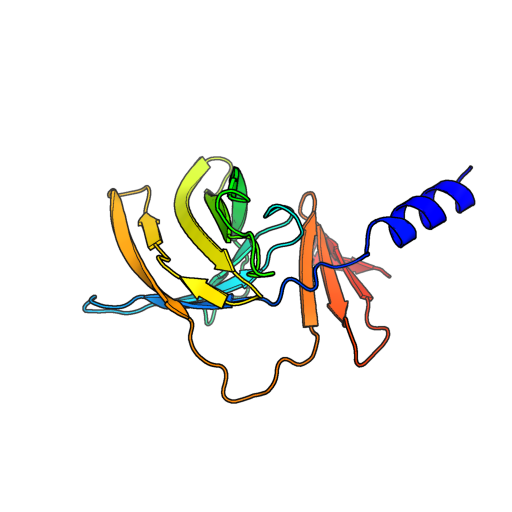3 N N . ILE A 1 81 ? -5.764 -0.090 -8.279 1.00 98.31 81 ILE A N 1
ATOM 624 C CA . ILE A 1 81 ? -6.873 0.115 -7.348 1.00 98.31 81 ILE A CA 1
ATOM 625 C C . ILE A 1 81 ? -6.840 -0.988 -6.300 1.00 98.31 81 ILE A C 1
ATOM 627 O O . ILE A 1 81 ? -6.954 -2.172 -6.630 1.00 98.31 81 ILE A O 1
ATOM 631 N N . TRP A 1 82 ? -6.775 -0.590 -5.033 1.00 98.44 82 TRP A N 1
ATOM 632 C CA . TRP A 1 82 ? -6.797 -1.509 -3.901 1.00 98.44 82 TRP A CA 1
ATOM 633 C C . TRP A 1 82 ? -7.988 -1.260 -2.987 1.00 98.44 82 TRP A C 1
ATOM 635 O O . TRP A 1 82 ? -8.317 -0.116 -2.688 1.00 98.44 82 TRP A O 1
ATOM 645 N N . ASN A 1 83 ? -8.584 -2.337 -2.484 1.00 98.50 83 ASN A N 1
ATOM 646 C CA . ASN A 1 83 ? -9.460 -2.289 -1.323 1.00 98.50 83 ASN A CA 1
ATOM 647 C C . ASN A 1 83 ? -8.611 -2.398 -0.053 1.00 98.50 83 ASN A C 1
ATOM 649 O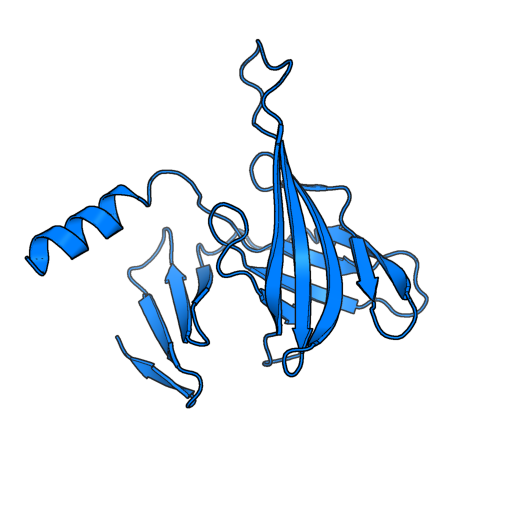 O . ASN A 1 83 ? -7.849 -3.349 0.112 1.00 98.50 83 ASN A O 1
ATOM 653 N N . GLU A 1 84 ? -8.775 -1.452 0.861 1.00 98.00 84 GLU A N 1
ATOM 654 C CA . GLU A 1 84 ? -8.269 -1.555 2.225 1.00 98.00 84 GLU A CA 1
ATOM 655 C C . GLU A 1 84 ? -9.143 -2.531 3.011 1.00 98.00 84 GLU A C 1
ATOM 657 O O . GLU A 1 84 ? -10.357 -2.339 3.085 1.00 98.00 84 GLU A O 1
ATOM 662 N N . MET A 1 85 ? -8.548 -3.573 3.592 1.00 96.81 85 MET A N 1
ATOM 663 C CA . MET A 1 85 ? -9.295 -4.651 4.240 1.00 96.81 85 MET A CA 1
ATOM 664 C C . MET A 1 85 ? -9.085 -4.645 5.755 1.00 96.81 85 MET A C 1
ATOM 666 O O . MET A 1 85 ? -7.963 -4.820 6.227 1.00 96.81 85 MET A O 1
ATOM 670 N N . ILE A 1 86 ? -10.171 -4.522 6.523 1.00 94.38 86 ILE A N 1
ATOM 671 C CA . ILE A 1 86 ? -10.170 -4.636 7.990 1.00 94.38 86 ILE A CA 1
ATOM 672 C C . ILE A 1 86 ? -11.234 -5.652 8.401 1.00 94.38 86 ILE A C 1
ATOM 674 O O . ILE A 1 86 ? -12.399 -5.531 8.024 1.00 94.38 86 ILE A O 1
ATOM 678 N N . GLY A 1 87 ? -10.839 -6.683 9.155 1.00 91.00 87 GLY A N 1
ATOM 679 C CA . GLY A 1 87 ? -11.766 -7.725 9.618 1.00 91.00 87 GLY A CA 1
ATOM 680 C C . GLY A 1 87 ? -12.522 -8.427 8.480 1.00 91.00 87 GLY A C 1
ATOM 681 O O . GLY A 1 87 ? -13.699 -8.741 8.625 1.00 91.00 87 GLY A O 1
ATOM 682 N N . GLY A 1 88 ? -11.880 -8.598 7.318 1.00 91.94 88 GLY A N 1
ATOM 683 C CA . GLY A 1 88 ? -12.487 -9.205 6.127 1.00 91.94 88 GLY A CA 1
ATOM 684 C C . GLY A 1 88 ? -13.462 -8.306 5.357 1.00 91.94 88 GLY A C 1
ATOM 685 O O . GLY A 1 88 ? -14.037 -8.754 4.369 1.00 91.94 88 GLY A O 1
ATOM 686 N N . LYS A 1 89 ? -13.642 -7.043 5.762 1.00 96.19 89 LYS A N 1
ATOM 687 C CA . LYS A 1 89 ? -14.515 -6.070 5.090 1.00 96.19 89 LYS A CA 1
ATOM 688 C C . LYS A 1 89 ? -13.702 -4.965 4.425 1.00 96.19 89 LYS A C 1
ATOM 690 O O . LYS A 1 89 ? -12.623 -4.611 4.898 1.00 96.19 89 LYS A O 1
ATOM 695 N N . ILE A 1 90 ? -14.253 -4.402 3.352 1.00 97.25 90 ILE A N 1
ATOM 696 C CA . ILE A 1 90 ? -13.685 -3.230 2.683 1.00 97.25 90 ILE A CA 1
ATOM 697 C C . ILE A 1 90 ? -13.885 -2.015 3.597 1.00 97.25 90 ILE A C 1
ATOM 699 O O . ILE A 1 90 ? -15.017 -1.639 3.893 1.00 97.25 90 ILE A O 1
ATOM 703 N N . ASN A 1 91 ? -12.786 -1.409 4.036 1.00 97.62 91 ASN A N 1
ATOM 704 C CA . ASN A 1 91 ? -12.763 -0.214 4.880 1.00 97.62 91 ASN A CA 1
ATOM 705 C C . ASN A 1 91 ? -12.440 1.065 4.093 1.00 97.62 91 ASN A C 1
ATOM 707 O O . ASN A 1 91 ? -12.690 2.171 4.569 1.00 97.62 91 ASN A O 1
ATOM 711 N N . GLY A 1 92 ? -11.933 0.930 2.871 1.00 98.12 92 GLY A N 1
ATOM 712 C CA . GLY A 1 92 ? -11.637 2.044 1.983 1.00 98.12 92 GLY A CA 1
ATOM 713 C C . GLY A 1 92 ? -11.064 1.575 0.653 1.00 98.12 92 GLY A C 1
ATOM 714 O O . GLY A 1 92 ? -10.871 0.378 0.437 1.00 98.12 92 GLY A O 1
ATOM 715 N N . VAL A 1 93 ? -10.822 2.516 -0.252 1.00 98.62 93 VAL A N 1
ATOM 716 C CA . VAL A 1 93 ? -10.314 2.242 -1.599 1.00 98.62 93 VAL A CA 1
ATOM 717 C C . VAL A 1 93 ? -9.198 3.215 -1.937 1.00 98.62 93 VAL A C 1
ATOM 719 O O . VAL A 1 93 ? -9.410 4.425 -1.926 1.00 98.62 93 VAL A O 1
ATOM 722 N N . TYR A 1 94 ? -8.038 2.677 -2.286 1.00 98.38 94 TYR A N 1
ATOM 723 C CA . TYR A 1 94 ? -6.898 3.423 -2.802 1.00 98.38 94 TYR A CA 1
ATOM 724 C C . TYR A 1 94 ? -6.891 3.399 -4.331 1.00 98.38 94 TYR A C 1
ATOM 726 O O . TYR A 1 94 ? -7.230 2.378 -4.934 1.00 98.38 94 TYR A O 1
ATOM 734 N N . LYS A 1 95 ? -6.489 4.509 -4.952 1.00 98.19 95 LYS A N 1
ATOM 735 C CA . LYS A 1 95 ? -6.274 4.637 -6.400 1.00 98.19 95 LYS A CA 1
ATOM 736 C C . LYS A 1 95 ? -4.945 5.324 -6.664 1.00 98.19 95 LYS A C 1
ATOM 738 O O . LYS A 1 95 ? -4.671 6.337 -6.025 1.00 98.19 95 LYS A O 1
ATOM 743 N N . PHE A 1 96 ? -4.161 4.747 -7.562 1.00 96.69 96 PHE A N 1
ATOM 744 C CA . PHE A 1 96 ? -2.816 5.184 -7.909 1.00 96.69 96 PHE A CA 1
ATOM 745 C C . PHE A 1 96 ? -2.614 5.086 -9.416 1.00 96.69 96 PHE A C 1
ATOM 747 O O . PHE A 1 96 ? -3.080 4.131 -10.045 1.00 96.69 96 PHE A O 1
ATOM 754 N N . GLU A 1 97 ? -1.853 6.033 -9.944 1.00 94.94 97 GLU A N 1
ATOM 755 C CA . GLU A 1 97 ? -1.185 5.938 -11.237 1.00 94.94 97 GLU A CA 1
ATOM 756 C C . GLU A 1 97 ? 0.311 5.873 -10.955 1.00 94.94 97 GLU A C 1
ATOM 758 O O . GLU A 1 97 ? 0.820 6.695 -10.196 1.00 94.94 97 GLU A O 1
ATOM 763 N N . ILE A 1 98 ? 1.002 4.863 -11.476 1.00 91.69 98 ILE A N 1
ATOM 764 C CA . ILE A 1 98 ? 2.411 4.604 -11.178 1.00 91.69 98 ILE A CA 1
ATOM 765 C C . ILE A 1 98 ? 3.198 4.578 -12.484 1.00 91.69 98 ILE A C 1
ATOM 767 O O . ILE A 1 98 ? 2.826 3.877 -13.420 1.00 91.69 98 ILE A O 1
ATOM 771 N N . MET A 1 99 ? 4.305 5.315 -12.529 1.00 87.19 99 MET A N 1
ATOM 772 C CA . MET A 1 99 ? 5.209 5.389 -13.676 1.00 87.19 99 MET A CA 1
ATOM 773 C C . MET A 1 99 ? 6.653 5.514 -13.177 1.00 87.19 99 MET A C 1
ATOM 775 O O . MET A 1 99 ? 6.949 6.415 -12.399 1.00 87.19 99 MET A O 1
ATOM 779 N N . GLN A 1 100 ? 7.555 4.607 -13.582 1.00 77.38 100 GLN A N 1
ATOM 780 C CA . GLN A 1 100 ? 8.987 4.617 -13.197 1.00 77.38 100 GLN A CA 1
ATOM 781 C C . GLN A 1 100 ? 9.253 4.930 -11.708 1.00 77.38 100 GLN A C 1
ATOM 783 O O . GLN A 1 100 ? 10.103 5.747 -11.363 1.00 77.38 100 GLN A O 1
ATOM 788 N N . HIS A 1 101 ? 8.532 4.260 -10.805 1.00 72.94 101 HIS A N 1
ATOM 789 C CA . HIS A 1 101 ? 8.649 4.437 -9.346 1.00 72.94 101 HIS A CA 1
ATOM 790 C C . HIS A 1 101 ? 8.157 5.780 -8.793 1.00 72.94 101 HIS A C 1
ATOM 792 O O . HIS A 1 101 ? 8.362 6.062 -7.616 1.00 72.94 101 HIS A O 1
ATOM 798 N N . GLN A 1 102 ? 7.463 6.582 -9.593 1.00 83.88 102 GLN A N 1
ATOM 799 C CA . GLN A 1 102 ? 6.675 7.706 -9.109 1.00 83.88 102 GLN A CA 1
ATOM 800 C C . GLN A 1 102 ? 5.199 7.336 -9.113 1.00 83.88 102 GLN A C 1
ATOM 802 O O . GLN A 1 102 ? 4.740 6.601 -9.986 1.00 83.88 102 GLN A O 1
ATOM 807 N N . ALA A 1 103 ? 4.462 7.849 -8.134 1.00 90.44 103 ALA A N 1
ATOM 808 C CA . ALA A 1 103 ? 3.018 7.740 -8.080 1.00 90.44 103 ALA A CA 1
ATOM 809 C C . ALA A 1 103 ? 2.370 9.123 -8.180 1.00 90.44 103 ALA A C 1
ATOM 811 O O . ALA A 1 103 ? 2.794 10.075 -7.524 1.00 90.44 103 ALA A O 1
ATOM 812 N N . SER A 1 104 ? 1.315 9.221 -8.978 1.00 92.75 104 SER A N 1
ATOM 813 C CA . SER A 1 104 ? 0.513 10.425 -9.174 1.00 92.75 104 SER A CA 1
ATOM 814 C C . SER A 1 104 ? -0.979 10.097 -9.062 1.00 92.75 104 SER A C 1
ATOM 816 O O . SER A 1 104 ? -1.374 8.938 -8.888 1.00 92.75 104 SER A O 1
ATOM 818 N N . ASN A 1 105 ? -1.818 11.142 -9.077 1.00 94.62 105 ASN A N 1
ATOM 819 C CA . ASN A 1 105 ? -3.281 11.031 -8.993 1.00 94.62 105 ASN A CA 1
ATOM 820 C C . ASN A 1 105 ? -3.762 10.150 -7.823 1.00 94.62 105 ASN A C 1
ATOM 822 O O . ASN A 1 105 ? -4.759 9.423 -7.906 1.00 94.62 105 ASN A O 1
ATOM 826 N N . ILE A 1 106 ? -3.038 10.232 -6.704 1.00 96.94 106 ILE A N 1
ATOM 827 C CA . ILE A 1 106 ? -3.213 9.333 -5.574 1.00 96.94 106 ILE A CA 1
ATOM 828 C C . ILE A 1 106 ? -4.430 9.764 -4.760 1.00 96.94 106 ILE A C 1
ATOM 830 O O . ILE A 1 106 ? -4.562 10.915 -4.339 1.00 96.94 106 ILE A O 1
ATOM 834 N N . SER A 1 107 ? -5.334 8.822 -4.498 1.00 97.81 107 SER A N 1
ATOM 835 C CA . SER A 1 107 ? -6.469 9.090 -3.617 1.00 97.81 107 SER A CA 1
ATOM 836 C C . SER A 1 107 ? -6.867 7.903 -2.760 1.00 97.81 107 SER A C 1
ATOM 838 O O . SER A 1 107 ? -6.719 6.745 -3.150 1.00 97.81 107 SER A O 1
ATOM 840 N N . TYR A 1 108 ? -7.429 8.217 -1.596 1.00 98.06 108 TYR A N 1
ATOM 841 C CA . TYR A 1 108 ? -8.059 7.264 -0.693 1.00 98.06 108 TYR A CA 1
ATOM 842 C C . TYR A 1 108 ? -9.516 7.656 -0.475 1.00 98.06 108 TYR A C 1
ATOM 844 O O . TYR A 1 108 ? -9.813 8.774 -0.073 1.00 98.06 108 TYR A O 1
ATOM 852 N N . THR A 1 109 ? -10.447 6.746 -0.742 1.00 98.06 109 THR A N 1
ATOM 853 C CA . THR A 1 109 ? -11.864 6.919 -0.398 1.00 98.06 109 THR A CA 1
ATOM 854 C C . THR A 1 109 ? -12.181 6.054 0.805 1.00 98.06 109 THR A C 1
ATOM 856 O O . THR A 1 109 ? -12.103 4.829 0.730 1.00 98.06 109 THR A O 1
ATOM 859 N N . ARG A 1 110 ? -12.540 6.683 1.920 1.00 96.75 110 ARG A N 1
ATOM 860 C CA . ARG A 1 110 ? -12.833 5.991 3.170 1.00 96.75 110 ARG A CA 1
ATOM 861 C C . ARG A 1 110 ? -14.223 5.364 3.129 1.00 96.75 110 ARG A C 1
ATOM 863 O O . ARG A 1 110 ? -15.201 6.038 2.835 1.00 96.75 110 ARG A O 1
ATOM 870 N N . GLY A 1 111 ? -14.333 4.091 3.487 1.00 96.62 111 GLY A N 1
ATOM 871 C CA . GLY A 1 111 ? -15.572 3.320 3.360 1.00 96.62 111 GLY A CA 1
ATOM 872 C C . GLY A 1 111 ? -16.686 3.745 4.318 1.00 96.62 111 GLY A C 1
ATOM 873 O O . GLY A 1 111 ? -17.852 3.698 3.943 1.00 96.62 111 GLY A O 1
ATOM 874 N N . LYS A 1 112 ? -16.358 4.199 5.538 1.00 95.69 112 LYS A N 1
ATOM 875 C CA . LYS A 1 112 ? -17.385 4.535 6.546 1.00 95.69 112 LYS A CA 1
ATOM 876 C C . LYS A 1 112 ? -18.264 5.737 6.178 1.00 95.69 112 LYS A C 1
ATOM 878 O O . LYS A 1 112 ? -19.380 5.834 6.669 1.00 95.69 112 LYS A O 1
ATOM 883 N N . ASP A 1 113 ? -17.741 6.670 5.385 1.00 95.44 113 ASP A N 1
ATOM 884 C CA . ASP A 1 113 ? -18.394 7.950 5.081 1.00 95.44 113 ASP A CA 1
ATOM 885 C C . ASP A 1 113 ? -18.171 8.439 3.644 1.00 95.44 113 ASP A C 1
ATOM 887 O O . ASP A 1 113 ? -18.548 9.558 3.312 1.00 95.44 113 ASP A O 1
ATOM 891 N N . ASN A 1 114 ? -17.559 7.617 2.786 1.00 95.75 114 ASN A N 1
ATOM 892 C CA . ASN A 1 114 ? -17.222 7.929 1.394 1.00 95.75 114 ASN A CA 1
ATOM 893 C C . ASN A 1 114 ? -16.397 9.209 1.203 1.00 95.75 114 ASN A C 1
ATOM 895 O O . ASN A 1 114 ? -16.315 9.739 0.094 1.00 95.75 114 ASN A O 1
ATOM 899 N N . ARG A 1 115 ? -15.744 9.705 2.261 1.00 95.12 115 ARG A N 1
ATOM 900 C CA . ARG A 1 115 ? -14.861 10.864 2.145 1.00 95.12 115 ARG A CA 1
ATOM 901 C C . ARG A 1 115 ? -13.642 10.496 1.312 1.00 95.12 115 ARG A C 1
ATOM 903 O O . ARG A 1 115 ? -12.979 9.492 1.585 1.00 95.12 115 ARG A O 1
ATOM 910 N N . LYS A 1 116 ? -13.359 11.318 0.303 1.00 96.12 116 LYS A N 1
ATOM 911 C CA . LYS A 1 116 ? -12.198 11.180 -0.573 1.00 96.12 116 LYS A CA 1
ATOM 912 C C . LYS A 1 116 ? -11.087 12.103 -0.088 1.00 96.12 116 LYS A C 1
ATOM 914 O O . LYS A 1 116 ? -11.307 13.293 0.086 1.00 96.12 116 LYS A O 1
ATOM 919 N N . PHE A 1 117 ? -9.908 11.532 0.084 1.00 96.75 117 PHE A N 1
ATOM 920 C CA . PHE A 1 117 ? -8.679 12.207 0.460 1.00 96.75 117 PHE A CA 1
ATOM 921 C C . PHE A 1 117 ? -7.740 12.190 -0.739 1.00 96.75 117 PHE A C 1
ATOM 923 O O . PHE A 1 117 ? -7.528 11.130 -1.339 1.00 96.75 117 PHE A O 1
ATOM 930 N N . THR A 1 118 ? -7.189 13.350 -1.080 1.00 97.00 118 THR A N 1
ATOM 931 C CA . THR A 1 118 ? -6.037 13.446 -1.979 1.00 97.00 118 THR A CA 1
ATOM 932 C C . THR A 1 118 ? -4.789 13.125 -1.176 1.00 97.00 118 THR A C 1
ATOM 934 O O . THR A 1 118 ? -4.660 13.566 -0.032 1.00 97.00 118 THR A O 1
ATOM 937 N N . LEU A 1 119 ? -3.911 12.308 -1.749 1.00 97.06 119 LEU A N 1
ATOM 938 C CA . LEU A 1 119 ? -2.629 11.968 -1.152 1.00 97.06 119 LEU A CA 1
ATOM 939 C C . LEU A 1 119 ? -1.513 12.443 -2.078 1.00 97.06 119 LEU A C 1
ATOM 941 O O . LEU A 1 119 ? -1.642 12.388 -3.298 1.00 97.06 119 LEU A O 1
ATOM 945 N N . GLU A 1 120 ? -0.405 12.854 -1.488 1.00 95.25 120 GLU A N 1
ATOM 946 C CA . GLU A 1 120 ? 0.804 13.245 -2.203 1.00 95.25 120 GLU A CA 1
ATOM 947 C C . GLU A 1 120 ? 1.978 12.420 -1.693 1.00 95.25 120 GLU A C 1
ATOM 949 O O . GLU A 1 120 ? 2.026 12.052 -0.512 1.00 95.25 120 GLU A O 1
ATOM 954 N N . MET A 1 121 ? 2.912 12.106 -2.592 1.00 92.38 121 MET A N 1
ATOM 955 C CA . MET A 1 121 ? 4.178 11.511 -2.190 1.00 92.38 121 MET A CA 1
ATOM 956 C C . MET A 1 121 ? 4.972 12.517 -1.370 1.00 92.38 121 MET A C 1
ATOM 958 O O . MET A 1 121 ? 5.103 13.679 -1.744 1.00 92.38 121 MET A O 1
ATOM 962 N N . VAL A 1 122 ? 5.508 12.049 -0.252 1.00 89.44 122 VAL A N 1
ATOM 963 C CA . VAL A 1 122 ? 6.478 12.802 0.531 1.00 89.44 122 VAL A CA 1
ATOM 964 C C . VAL A 1 122 ? 7.852 12.388 0.032 1.00 89.44 122 VAL A C 1
ATOM 966 O O . VAL A 1 122 ? 8.202 11.210 0.118 1.00 89.44 122 VAL A O 1
ATOM 969 N N . GLU A 1 123 ? 8.614 13.341 -0.500 1.00 73.62 123 GLU A N 1
ATOM 970 C CA . GLU A 1 123 ? 10.026 13.111 -0.790 1.00 73.62 123 GLU A CA 1
ATOM 971 C C . GLU A 1 123 ? 10.751 12.821 0.524 1.00 73.62 123 GLU A C 1
ATOM 973 O O . GLU A 1 123 ? 10.732 13.622 1.461 1.00 73.62 123 GLU A O 1
ATOM 978 N N . ASP A 1 124 ? 11.350 11.638 0.615 1.00 65.38 124 ASP A N 1
ATOM 979 C CA . ASP A 1 124 ? 12.165 11.277 1.764 1.00 65.38 124 ASP A CA 1
ATOM 980 C C . ASP A 1 124 ? 13.528 11.968 1.603 1.00 65.38 124 ASP A C 1
ATOM 982 O O . ASP A 1 124 ? 14.231 11.754 0.614 1.00 65.38 124 ASP A O 1
ATOM 986 N N . GLU A 1 125 ? 13.930 12.801 2.570 1.00 58.16 125 GLU A N 1
ATOM 987 C CA . GLU A 1 125 ? 15.243 13.479 2.554 1.00 58.16 125 GLU A CA 1
ATOM 988 C C . GLU A 1 125 ? 16.409 12.471 2.540 1.00 58.16 125 GLU A C 1
ATOM 990 O O . GLU A 1 125 ? 17.547 12.792 2.184 1.00 58.16 125 GLU A O 1
ATOM 995 N N . LYS A 1 126 ? 16.133 11.226 2.943 1.00 64.50 126 LYS A N 1
ATOM 996 C CA . LYS A 1 126 ? 17.083 10.119 2.955 1.00 64.50 126 LYS A CA 1
ATOM 997 C C . LYS A 1 126 ? 16.886 9.252 1.722 1.00 64.50 126 LYS A C 1
ATOM 999 O O . LYS A 1 126 ? 15.786 8.798 1.428 1.00 64.50 126 LYS A O 1
ATOM 1004 N N . LYS A 1 127 ? 17.993 8.938 1.044 1.00 72.19 127 LYS A N 1
ATOM 1005 C CA . LYS A 1 127 ? 17.996 7.949 -0.040 1.00 72.19 127 LYS A CA 1
ATOM 1006 C C . LYS A 1 127 ? 17.403 6.628 0.451 1.00 72.19 127 LYS A C 1
ATOM 1008 O O . LYS A 1 127 ? 17.760 6.159 1.531 1.00 72.19 127 LYS A O 1
ATOM 1013 N N . TYR A 1 128 ? 16.553 6.030 -0.382 1.00 79.75 128 TYR A N 1
ATOM 1014 C CA . TYR A 1 128 ? 15.983 4.706 -0.159 1.00 79.75 128 TYR A CA 1
ATOM 1015 C C . TYR A 1 128 ? 17.077 3.690 0.205 1.00 79.75 128 TYR A C 1
ATOM 1017 O O . TYR A 1 128 ? 18.040 3.498 -0.536 1.00 79.75 128 TYR A O 1
ATOM 1025 N N . ASP A 1 129 ? 16.915 3.031 1.349 1.00 82.12 129 ASP A N 1
ATOM 1026 C CA . ASP A 1 129 ? 17.895 2.120 1.953 1.00 82.12 129 ASP A CA 1
ATOM 1027 C C . ASP A 1 129 ? 17.811 0.686 1.399 1.00 82.12 129 ASP A C 1
ATOM 1029 O O . ASP A 1 129 ? 18.378 -0.248 1.969 1.00 82.12 129 ASP A O 1
ATOM 1033 N N . GLY A 1 130 ? 17.067 0.486 0.308 1.00 83.88 130 GLY A N 1
ATOM 1034 C CA . GLY A 1 130 ? 16.853 -0.822 -0.300 1.00 83.88 130 GLY A CA 1
ATOM 1035 C C . GLY A 1 130 ? 15.875 -1.717 0.460 1.00 83.88 130 GLY A C 1
ATOM 1036 O O . GLY A 1 130 ? 15.714 -2.866 0.060 1.00 83.88 130 GLY A O 1
ATOM 1037 N N . SER A 1 131 ? 15.236 -1.262 1.542 1.00 87.75 131 SER A N 1
ATOM 1038 C CA . SER A 1 131 ? 14.330 -2.098 2.336 1.00 87.75 131 SER A CA 1
ATOM 1039 C C . SER A 1 131 ? 12.973 -2.291 1.648 1.00 87.75 131 SER A C 1
ATOM 1041 O O . SER A 1 131 ? 12.212 -1.345 1.435 1.00 87.75 131 SER A O 1
ATOM 1043 N N . GLY A 1 132 ? 12.640 -3.538 1.322 1.00 88.06 132 GLY A N 1
ATOM 1044 C CA . GLY A 1 132 ? 11.374 -3.957 0.723 1.00 88.06 132 GLY A CA 1
ATOM 1045 C C . GLY A 1 132 ? 10.551 -4.821 1.678 1.00 88.06 132 GLY A C 1
ATOM 1046 O O . GLY A 1 132 ? 11.090 -5.501 2.559 1.00 88.06 132 GLY A O 1
ATOM 1047 N N . LYS A 1 133 ? 9.223 -4.793 1.522 1.00 93.44 133 LYS A N 1
ATOM 1048 C CA . LYS A 1 133 ? 8.311 -5.668 2.268 1.00 93.44 133 LYS A CA 1
ATOM 1049 C C . LYS A 1 133 ? 7.132 -6.110 1.418 1.00 93.44 133 LYS A C 1
ATOM 1051 O O . LYS A 1 133 ? 6.553 -5.280 0.727 1.00 93.44 133 LYS A O 1
ATOM 1056 N N . TYR A 1 134 ? 6.713 -7.365 1.573 1.00 92.81 134 TYR A N 1
ATOM 1057 C CA . TYR A 1 134 ? 5.479 -7.906 0.992 1.00 92.81 134 TYR A CA 1
ATOM 1058 C C . TYR A 1 134 ? 4.648 -8.636 2.043 1.00 92.81 134 TYR A C 1
ATOM 1060 O O . TYR A 1 134 ? 5.187 -9.341 2.895 1.00 92.81 134 TYR A O 1
ATOM 1068 N N . LEU A 1 135 ? 3.326 -8.506 1.951 1.00 92.81 135 LEU A N 1
ATOM 1069 C CA . LEU A 1 135 ? 2.378 -9.245 2.778 1.00 92.81 135 LEU A CA 1
ATOM 1070 C C . LEU A 1 135 ? 1.764 -10.399 1.979 1.00 92.81 135 LEU A C 1
ATOM 1072 O O . LEU A 1 135 ? 0.923 -10.183 1.111 1.00 92.81 135 LEU A O 1
ATOM 1076 N N . LEU A 1 136 ? 2.144 -11.637 2.290 1.00 90.81 136 LEU A N 1
ATOM 1077 C CA . LEU A 1 136 ? 1.653 -12.836 1.611 1.00 90.81 136 LEU A CA 1
ATOM 1078 C C . LEU A 1 136 ? 0.926 -13.748 2.600 1.00 90.81 136 LEU A C 1
ATOM 1080 O O . LEU A 1 136 ? 1.539 -14.294 3.510 1.00 90.81 136 LEU A O 1
ATOM 1084 N N . HIS A 1 137 ? -0.388 -13.921 2.424 1.00 87.44 137 HIS A N 1
ATOM 1085 C CA . HIS A 1 137 ? -1.226 -14.767 3.292 1.00 87.44 137 HIS A CA 1
ATOM 1086 C C . HIS A 1 137 ? -1.029 -14.498 4.801 1.00 87.44 137 HIS A C 1
ATOM 1088 O O . HIS A 1 137 ? -1.000 -15.417 5.615 1.00 87.44 137 HIS A O 1
ATOM 1094 N N . GLY A 1 138 ? -0.870 -13.223 5.176 1.00 87.12 138 GLY A N 1
ATOM 1095 C CA . GLY A 1 138 ? -0.638 -12.797 6.561 1.00 87.12 138 GLY A CA 1
ATOM 1096 C C . GLY A 1 138 ? 0.818 -12.890 7.031 1.00 87.12 138 GLY A C 1
ATOM 1097 O O . GLY A 1 138 ? 1.134 -12.363 8.093 1.00 87.12 138 GLY A O 1
ATOM 1098 N N . ALA A 1 139 ? 1.716 -13.500 6.256 1.00 91.25 139 ALA A N 1
ATOM 1099 C CA . ALA A 1 139 ? 3.148 -13.461 6.519 1.00 91.25 139 ALA A CA 1
ATOM 1100 C C . ALA A 1 139 ? 3.769 -12.197 5.908 1.00 91.25 139 ALA A C 1
ATOM 1102 O O . ALA A 1 139 ? 3.579 -11.905 4.727 1.00 91.25 139 ALA A O 1
ATOM 1103 N N . LEU A 1 140 ? 4.528 -11.455 6.710 1.00 93.19 140 LEU A N 1
ATOM 1104 C CA . LEU A 1 140 ? 5.290 -10.293 6.275 1.00 93.19 140 LEU A CA 1
ATOM 1105 C C . LEU A 1 140 ? 6.708 -10.728 5.902 1.00 93.19 140 LEU A C 1
ATOM 1107 O O . LEU A 1 140 ? 7.510 -11.074 6.771 1.00 93.19 140 LEU A O 1
ATOM 1111 N N . LEU A 1 141 ? 7.013 -10.682 4.612 1.00 92.81 141 LEU A N 1
ATOM 1112 C CA . LEU A 1 141 ? 8.349 -10.887 4.072 1.00 92.81 141 LEU A CA 1
ATOM 1113 C C . LEU A 1 141 ? 9.048 -9.529 4.091 1.00 92.81 141 LEU A C 1
ATOM 1115 O O . LEU A 1 141 ? 8.540 -8.586 3.493 1.00 92.81 141 LEU A O 1
ATOM 1119 N N . SER A 1 142 ? 10.173 -9.412 4.789 1.00 92.06 142 SER A N 1
ATOM 1120 C CA . SER A 1 142 ? 10.991 -8.194 4.845 1.00 92.06 142 SER A CA 1
ATOM 1121 C C . SER A 1 142 ? 12.382 -8.500 4.325 1.00 92.06 142 SER A C 1
ATOM 1123 O O . SER A 1 142 ? 12.978 -9.497 4.732 1.00 92.06 142 SER A O 1
ATOM 1125 N N . PHE A 1 143 ? 12.896 -7.666 3.431 1.00 91.56 143 PHE A N 1
ATOM 1126 C CA . PHE A 1 143 ? 14.141 -7.955 2.734 1.00 91.56 143 PHE A CA 1
ATOM 1127 C C . PHE A 1 143 ? 14.864 -6.690 2.286 1.00 91.56 143 PHE A C 1
ATOM 1129 O O . PHE A 1 143 ? 14.282 -5.607 2.302 1.00 91.56 143 PHE A O 1
ATOM 1136 N N . ASN A 1 144 ? 16.131 -6.818 1.897 1.00 90.62 144 ASN A N 1
ATOM 1137 C CA . ASN A 1 144 ? 16.886 -5.725 1.294 1.00 90.62 144 ASN A CA 1
ATOM 1138 C C . ASN A 1 144 ? 17.238 -6.045 -0.165 1.00 90.62 144 ASN A C 1
ATOM 1140 O O . ASN A 1 144 ? 17.713 -7.136 -0.469 1.00 90.62 144 ASN A O 1
ATOM 1144 N N . HIS A 1 145 ? 16.982 -5.097 -1.064 1.00 83.81 145 HIS A N 1
ATOM 1145 C CA . HIS A 1 145 ? 17.198 -5.254 -2.500 1.00 83.81 145 HIS A CA 1
ATOM 1146 C C . HIS A 1 145 ? 18.672 -5.131 -2.913 1.00 83.81 145 HIS A C 1
ATOM 1148 O O . HIS A 1 145 ? 19.050 -5.705 -3.932 1.00 83.81 145 HIS A O 1
ATOM 1154 N N . PHE A 1 146 ? 19.491 -4.360 -2.183 1.00 85.19 146 PHE A N 1
ATOM 1155 C CA . PHE A 1 146 ? 20.751 -3.841 -2.740 1.00 85.19 146 PHE A CA 1
ATOM 1156 C C . PHE A 1 146 ? 21.970 -3.953 -1.822 1.00 85.19 146 PHE A C 1
ATOM 1158 O O . PHE A 1 146 ? 23.072 -4.209 -2.297 1.00 85.19 146 PHE A O 1
ATOM 1165 N N . TYR A 1 147 ? 21.808 -3.720 -0.524 1.00 84.75 147 TYR A N 1
ATOM 1166 C CA . TYR A 1 147 ? 22.922 -3.407 0.371 1.00 84.75 147 TYR A CA 1
ATOM 1167 C C . TYR A 1 147 ? 23.294 -4.545 1.317 1.00 84.75 147 TYR A C 1
ATOM 1169 O O . TYR A 1 147 ? 24.392 -4.545 1.868 1.00 84.75 147 TYR A O 1
ATOM 1177 N N . ASN A 1 148 ? 22.399 -5.504 1.551 1.00 86.56 148 ASN A N 1
ATOM 1178 C CA . ASN A 1 148 ? 22.681 -6.642 2.419 1.00 86.56 148 ASN A CA 1
ATOM 1179 C C . ASN A 1 148 ? 21.778 -7.842 2.100 1.00 86.56 148 ASN A C 1
ATOM 1181 O O . ASN A 1 148 ? 20.774 -7.721 1.409 1.00 86.56 148 ASN A O 1
ATOM 1185 N N . ASN A 1 149 ? 22.125 -9.003 2.660 1.00 85.31 149 ASN A N 1
ATOM 1186 C CA . ASN A 1 149 ? 21.382 -10.256 2.485 1.00 85.31 149 ASN A CA 1
ATOM 1187 C C . ASN A 1 149 ? 20.253 -10.431 3.516 1.00 85.31 149 ASN A C 1
ATOM 1189 O O . ASN A 1 149 ? 19.896 -11.558 3.862 1.00 85.31 149 ASN A O 1
ATOM 1193 N N . HIS A 1 150 ? 19.731 -9.341 4.083 1.00 86.88 150 HIS A N 1
ATOM 1194 C CA . HIS A 1 150 ? 18.661 -9.436 5.066 1.00 86.88 150 HIS A CA 1
ATOM 1195 C C . HIS A 1 150 ? 17.397 -9.953 4.382 1.00 86.88 150 HIS A C 1
ATOM 1197 O O . HIS A 1 150 ? 16.875 -9.331 3.462 1.00 86.88 150 HIS A O 1
ATOM 1203 N N . PHE A 1 151 ? 16.898 -11.083 4.870 1.00 90.81 151 PHE A N 1
ATOM 1204 C CA . PHE A 1 151 ? 15.588 -11.626 4.552 1.00 90.81 151 PHE A CA 1
ATOM 1205 C C . PHE A 1 151 ? 14.983 -12.199 5.834 1.00 90.81 151 PHE A C 1
ATOM 1207 O O . PHE A 1 151 ? 15.628 -12.979 6.533 1.00 90.81 151 PHE A O 1
ATOM 1214 N N . THR A 1 152 ? 13.764 -11.790 6.177 1.00 91.81 152 THR A N 1
ATOM 1215 C CA . THR A 1 152 ? 13.022 -12.321 7.325 1.00 91.81 152 THR A CA 1
ATOM 1216 C C . THR A 1 152 ? 11.559 -12.532 6.976 1.00 91.81 152 THR A C 1
ATOM 1218 O O . THR A 1 152 ? 10.954 -11.742 6.250 1.00 91.81 152 THR A O 1
ATOM 1221 N N . ILE A 1 153 ? 10.969 -13.582 7.546 1.00 91.19 153 ILE A N 1
ATOM 1222 C CA . ILE A 1 153 ? 9.535 -13.852 7.463 1.00 91.19 153 ILE A CA 1
ATOM 1223 C C . ILE A 1 153 ? 8.943 -13.700 8.861 1.00 91.19 153 ILE A C 1
ATOM 1225 O O . ILE A 1 153 ? 9.326 -14.420 9.784 1.00 91.19 153 ILE A O 1
ATOM 1229 N N . THR A 1 154 ? 8.003 -12.771 9.026 1.00 91.69 154 THR A N 1
ATOM 1230 C CA . THR A 1 154 ? 7.223 -12.612 10.261 1.00 91.69 154 THR A CA 1
ATOM 1231 C C . THR A 1 154 ? 5.817 -13.150 10.036 1.00 91.69 154 THR A C 1
ATOM 1233 O O . THR A 1 154 ? 5.104 -12.661 9.164 1.00 91.69 154 THR A O 1
ATOM 1236 N N . TYR A 1 155 ? 5.412 -14.154 10.805 1.00 88.44 155 TYR A N 1
ATOM 1237 C CA . TYR A 1 155 ? 4.083 -14.763 10.698 1.00 88.44 155 TYR A CA 1
ATOM 1238 C C . TYR A 1 155 ? 3.046 -14.021 11.563 1.00 88.44 155 TYR A C 1
ATOM 1240 O O . TYR A 1 155 ? 3.435 -13.259 12.452 1.00 88.44 155 TYR A O 1
ATOM 1248 N N . PRO A 1 156 ? 1.731 -14.251 11.357 1.00 83.25 156 PRO A N 1
ATOM 1249 C CA . PRO A 1 156 ? 0.676 -13.634 12.169 1.00 83.25 156 PRO A CA 1
ATOM 1250 C C . PRO A 1 156 ? 0.795 -13.895 13.677 1.00 83.25 156 PRO A C 1
ATOM 1252 O O . PRO A 1 156 ? 0.339 -13.086 14.477 1.00 83.25 156 PRO A O 1
ATOM 1255 N N . ASP A 1 157 ? 1.428 -15.004 14.073 1.00 84.12 157 ASP A N 1
ATOM 1256 C CA . ASP A 1 157 ? 1.714 -15.338 15.474 1.00 84.12 157 ASP A CA 1
ATOM 1257 C C . ASP A 1 157 ? 2.897 -14.541 16.064 1.00 84.12 157 ASP A C 1
ATOM 1259 O O . ASP A 1 157 ? 3.323 -14.791 17.191 1.00 84.12 157 ASP A O 1
ATOM 1263 N N . GLY A 1 158 ? 3.453 -13.597 15.299 1.00 71.75 158 GLY A N 1
ATOM 1264 C CA . GLY A 1 158 ? 4.586 -12.759 15.676 1.00 71.75 158 GLY A CA 1
ATOM 1265 C C . GLY A 1 158 ? 5.937 -13.471 15.618 1.00 71.75 158 GLY A C 1
ATOM 1266 O O . GLY A 1 158 ? 6.966 -12.832 15.855 1.00 71.75 158 GLY A O 1
ATOM 1267 N N . LYS A 1 159 ? 5.986 -14.770 15.288 1.00 78.06 159 LYS A N 1
ATOM 1268 C CA . LYS A 1 159 ? 7.253 -15.500 15.201 1.00 78.06 159 LYS A CA 1
ATOM 1269 C C . LYS A 1 159 ? 7.998 -15.099 13.938 1.00 78.06 159 LYS A C 1
ATOM 1271 O O . LYS A 1 159 ? 7.442 -15.079 12.839 1.00 78.06 159 LYS A O 1
ATOM 1276 N N . LYS A 1 160 ? 9.292 -14.831 14.103 1.00 78.19 160 LYS A N 1
ATOM 1277 C CA . LYS A 1 160 ? 10.223 -14.585 13.002 1.00 78.19 160 LYS A CA 1
ATOM 1278 C C . LYS A 1 160 ? 10.921 -15.884 12.629 1.00 78.19 160 LYS A C 1
ATOM 1280 O O . LYS A 1 160 ? 11.402 -16.591 13.513 1.00 78.19 160 LYS A O 1
ATOM 1285 N N . ARG A 1 161 ? 10.975 -16.200 11.337 1.00 78.25 161 ARG A N 1
ATOM 1286 C CA . ARG A 1 161 ? 11.752 -17.325 10.805 1.00 78.25 161 ARG A CA 1
ATOM 1287 C C . ARG A 1 161 ? 12.599 -16.866 9.619 1.00 78.25 161 ARG A C 1
ATOM 1289 O O . ARG A 1 161 ? 12.242 -15.898 8.943 1.00 78.25 161 ARG A O 1
ATOM 1296 N N . LEU A 1 162 ? 13.716 -17.564 9.443 1.00 59.19 162 LEU A N 1
ATOM 1297 C CA . LEU A 1 162 ? 14.609 -17.486 8.290 1.00 59.19 162 LEU A CA 1
ATOM 1298 C C . LEU A 1 162 ? 14.138 -18.473 7.219 1.00 59.19 162 LEU A C 1
ATOM 1300 O O . LEU A 1 162 ? 13.726 -19.592 7.612 1.00 59.19 162 LEU A O 1
#

Radius of gyration: 16.84 Å; chains: 1; bounding box: 41×52×46 Å

pLDDT: mean 84.73, std 15.49, range [39.88, 98.62]

Organism: NCBI:txid1609531

Sequence (162 aa):
MRKLLLFCIIMISGGYSAQPFTLKSTGEAKDFSLTLYYGAQGKGAFVQYSGKKEIISLQVKSFRVDTDGRSDGQPDIEYCIWNEMIGGKINGVYKFEIMQHQASNISYTRGKDNRKFTLEMVEDEKKYDGSGKYLLHGALLSFNHFYNNHFTITYPDGKKRL

Foldseek 3Di:
DVVVVVVVVVVVPPDDLQDWFWKWWPDDPDIWIWIWAADPQRALIWIDTPPGPDIWDWDWPDWDWDPPPCPDPFWIWIWTKTFGDDPNDGQWIWTWIDGPNDTPPTWIQGDVPRDITDMDTDPDPDDDQQWHWGHDPQWIWIAGDPDDGDTWIQHNVRDIDD